Protein AF-A0A6G7CN08-F1 (afdb_monomer_lite)

Secondary structure (DSSP, 8-state):
--EE-HHHHHHT---HHHHHHHHHHH---TT---SSS-EEHHHHHHHHHHHHHHHHHTTSHHHHHHHHHHHHHHHHHHGGGGTTTS-HHHHHHHHHHHHTT-GGGS-HHHHHHHHHHHTT-GGGHHHHHHHHHHHHTTT-HHHHHHHHHHHS-STTHHHHHHHHHHHHHHH-

Radius of gyration: 17.56 Å; chains: 1; bounding box: 36×30×52 Å

Structure (mmCIF, N/CA/C/O backbone):
data_AF-A0A6G7CN08-F1
#
_entry.id   AF-A0A6G7CN08-F1
#
loop_
_atom_site.group_PDB
_atom_site.id
_atom_site.type_symbol
_atom_site.label_atom_id
_atom_site.label_alt_id
_atom_site.label_comp_id
_atom_site.label_asym_id
_atom_site.label_entity_id
_atom_site.label_seq_id
_atom_site.pdbx_PDB_ins_code
_atom_site.Cartn_x
_atom_site.Cartn_y
_atom_site.Cartn_z
_atom_site.occupancy
_atom_site.B_iso_or_equiv
_atom_site.auth_seq_id
_atom_site.auth_comp_id
_atom_site.auth_asym_id
_atom_site.auth_atom_id
_atom_site.pdbx_PDB_model_num
ATOM 1 N N . MET A 1 1 ? 4.860 12.892 -11.564 1.00 78.44 1 MET A N 1
ATOM 2 C CA . MET A 1 1 ? 4.965 11.622 -12.329 1.00 78.44 1 MET A CA 1
ATOM 3 C C . MET A 1 1 ? 6.216 10.825 -11.948 1.00 78.44 1 MET A C 1
ATOM 5 O O . MET A 1 1 ? 7.317 11.127 -12.403 1.00 78.44 1 MET A O 1
ATOM 9 N N . LEU A 1 2 ? 6.044 9.800 -11.108 1.00 88.56 2 LEU A N 1
ATOM 10 C CA . LEU A 1 2 ? 7.127 8.911 -10.665 1.00 88.56 2 LEU A CA 1
ATOM 11 C C . LEU A 1 2 ? 7.542 7.924 -11.769 1.00 88.56 2 LEU A C 1
ATOM 13 O O . LEU A 1 2 ? 6.701 7.368 -12.483 1.00 88.56 2 LEU A O 1
ATOM 17 N N . THR A 1 3 ? 8.847 7.681 -11.887 1.00 93.06 3 THR A N 1
ATOM 18 C CA . THR A 1 3 ? 9.419 6.737 -12.857 1.00 93.06 3 THR A CA 1
ATOM 19 C C . THR A 1 3 ? 10.342 5.739 -12.174 1.00 93.06 3 THR A C 1
ATOM 21 O O . THR A 1 3 ? 10.841 5.978 -11.076 1.00 93.06 3 THR A O 1
ATOM 24 N N . VAL A 1 4 ? 10.553 4.598 -12.821 1.00 93.44 4 VAL A N 1
ATOM 25 C CA . VAL A 1 4 ? 11.440 3.532 -12.356 1.00 93.44 4 VAL A CA 1
ATOM 26 C C . VAL A 1 4 ? 12.125 2.874 -13.550 1.00 93.44 4 VAL A C 1
ATOM 28 O O . VAL A 1 4 ? 11.624 2.942 -14.669 1.00 93.44 4 VAL A O 1
ATOM 31 N N . THR A 1 5 ? 13.252 2.213 -13.325 1.00 93.88 5 THR A N 1
ATOM 32 C CA . THR A 1 5 ? 13.988 1.484 -14.363 1.00 93.88 5 THR A CA 1
ATOM 33 C C . THR A 1 5 ? 13.791 -0.025 -14.212 1.00 93.88 5 THR A C 1
ATOM 35 O O . THR A 1 5 ? 13.438 -0.515 -13.133 1.00 93.88 5 THR A O 1
ATOM 38 N N . LEU A 1 6 ? 14.022 -0.792 -15.282 1.00 92.56 6 LEU A N 1
ATOM 39 C CA . LEU A 1 6 ? 13.947 -2.256 -15.207 1.00 92.56 6 LEU A CA 1
ATOM 40 C C . LEU A 1 6 ? 15.015 -2.832 -14.280 1.00 92.56 6 LEU A C 1
ATOM 42 O O . LEU A 1 6 ? 14.747 -3.845 -13.641 1.00 92.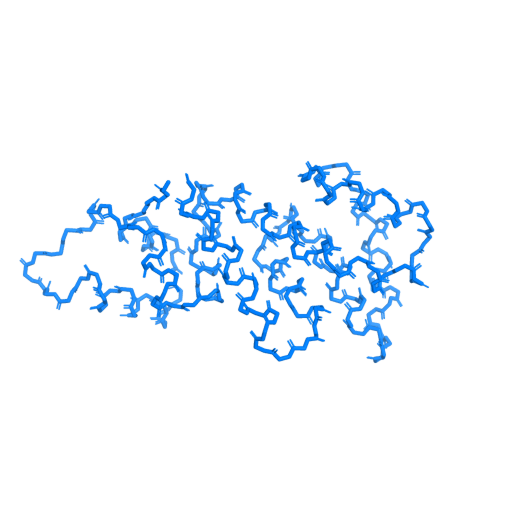56 6 LEU A O 1
ATOM 46 N N . ASP A 1 7 ? 16.178 -2.187 -14.172 1.00 91.56 7 ASP A N 1
ATOM 47 C CA . ASP A 1 7 ? 17.227 -2.599 -13.236 1.00 91.56 7 ASP A CA 1
ATOM 48 C C . ASP A 1 7 ? 16.803 -2.439 -11.780 1.00 91.56 7 ASP A C 1
ATOM 50 O O . ASP A 1 7 ? 16.965 -3.374 -10.999 1.00 91.56 7 ASP A O 1
ATOM 54 N N . LYS A 1 8 ? 16.186 -1.306 -11.414 1.00 92.50 8 LYS A N 1
ATOM 55 C CA . LYS A 1 8 ? 15.655 -1.113 -10.055 1.00 92.50 8 LYS A CA 1
ATOM 56 C C . LYS A 1 8 ? 14.571 -2.133 -9.728 1.00 92.50 8 LYS A C 1
ATOM 58 O O . LYS A 1 8 ? 14.580 -2.718 -8.649 1.00 92.50 8 LYS A O 1
ATOM 63 N N . ILE A 1 9 ? 13.678 -2.396 -10.683 1.00 91.75 9 ILE A N 1
ATOM 64 C CA . ILE A 1 9 ? 12.661 -3.441 -10.534 1.00 91.75 9 ILE A CA 1
ATOM 65 C C . ILE A 1 9 ? 13.318 -4.810 -10.404 1.00 91.75 9 ILE A C 1
ATOM 67 O O . ILE A 1 9 ? 12.893 -5.602 -9.587 1.00 91.75 9 ILE A O 1
ATOM 71 N N . TYR A 1 10 ? 14.335 -5.142 -11.192 1.00 91.06 10 TYR A N 1
ATOM 72 C CA . TYR A 1 10 ? 14.983 -6.447 -11.083 1.00 91.06 10 TYR A CA 1
ATOM 73 C C . TYR A 1 10 ? 15.721 -6.605 -9.745 1.00 91.06 10 TYR A C 1
ATOM 75 O O . TYR A 1 10 ? 15.670 -7.671 -9.125 1.00 91.06 10 TYR A O 1
ATOM 83 N N . ALA A 1 11 ? 16.352 -5.529 -9.273 1.00 90.38 11 ALA A N 1
ATOM 84 C CA . ALA A 1 11 ? 17.032 -5.466 -7.987 1.00 90.38 11 ALA A CA 1
ATOM 85 C C . ALA A 1 11 ? 16.076 -5.665 -6.798 1.00 90.38 11 ALA A C 1
ATOM 87 O O . ALA A 1 11 ? 16.489 -6.278 -5.815 1.00 90.38 11 ALA A O 1
ATOM 88 N N . SER A 1 12 ? 14.800 -5.267 -6.920 1.00 86.75 12 SER A N 1
ATOM 89 C CA . SER A 1 12 ? 13.746 -5.533 -5.921 1.00 86.75 12 SER A CA 1
ATOM 90 C C . SER A 1 12 ? 13.237 -6.983 -5.907 1.00 86.75 12 SER A C 1
ATOM 92 O O . SER A 1 12 ? 12.241 -7.303 -5.267 1.00 86.75 12 SER A O 1
ATOM 94 N N . ARG A 1 13 ? 13.900 -7.888 -6.645 1.00 87.62 13 ARG A N 1
ATOM 95 C CA . ARG A 1 13 ? 13.625 -9.340 -6.684 1.00 87.62 13 ARG A CA 1
ATOM 96 C C . ARG A 1 13 ? 12.133 -9.690 -6.822 1.00 87.62 13 ARG A C 1
ATOM 98 O O . ARG A 1 13 ? 11.615 -10.544 -6.093 1.00 87.62 13 ARG A O 1
ATOM 105 N N . PRO A 1 14 ? 11.428 -9.098 -7.797 1.00 86.56 14 PRO A N 1
ATOM 106 C CA . PRO A 1 14 ? 10.008 -9.296 -7.983 1.00 86.56 14 PRO A CA 1
ATOM 107 C C . PRO A 1 14 ? 9.733 -10.757 -8.304 1.00 86.56 14 PRO A C 1
ATOM 109 O O . PRO A 1 14 ? 10.486 -11.423 -9.019 1.00 86.56 14 PRO A O 1
ATOM 112 N N . CYS A 1 15 ? 8.601 -11.270 -7.827 1.00 87.06 15 CYS A N 1
ATOM 113 C CA . CYS A 1 15 ? 8.249 -12.646 -8.143 1.00 87.06 15 CYS A CA 1
ATOM 114 C C . CYS A 1 15 ? 8.131 -12.862 -9.667 1.00 87.06 15 CYS A C 1
ATOM 116 O O . CYS A 1 15 ? 7.639 -12.008 -10.415 1.00 87.06 15 CYS A O 1
ATOM 118 N N . ASN A 1 16 ? 8.550 -14.050 -10.121 1.00 90.38 16 ASN A N 1
ATOM 119 C CA . ASN A 1 16 ? 8.696 -14.383 -11.543 1.00 90.38 16 ASN A CA 1
ATOM 120 C C . ASN A 1 16 ? 7.449 -14.084 -12.391 1.00 90.38 16 ASN A C 1
ATOM 122 O O . ASN A 1 16 ? 7.575 -13.735 -13.564 1.00 90.38 16 ASN A O 1
ATOM 126 N N . LYS A 1 17 ? 6.245 -14.203 -11.816 1.00 93.25 17 LYS A N 1
ATOM 127 C CA . LYS A 1 17 ? 4.987 -13.880 -12.502 1.00 93.25 17 LYS A CA 1
ATOM 128 C C . LYS A 1 17 ? 4.952 -12.419 -12.964 1.00 93.25 17 LYS A C 1
ATOM 130 O O . LYS A 1 17 ? 4.698 -12.181 -14.141 1.00 93.25 17 LYS A O 1
ATOM 135 N N . TYR A 1 18 ? 5.195 -11.459 -12.068 1.00 91.88 18 TYR A N 1
ATOM 136 C CA . TYR A 1 18 ? 5.125 -10.033 -12.415 1.00 91.88 18 TYR A CA 1
ATOM 137 C C . TYR A 1 18 ? 6.332 -9.610 -13.243 1.00 91.88 18 TYR A C 1
ATOM 139 O O . TYR A 1 18 ? 6.161 -8.905 -14.234 1.00 91.88 18 TYR A O 1
ATOM 147 N N . TRP A 1 19 ? 7.524 -10.128 -12.927 1.00 92.50 19 TRP A N 1
ATOM 148 C CA . TRP A 1 19 ? 8.725 -9.836 -13.710 1.00 92.50 19 TRP A CA 1
ATOM 149 C C . TRP A 1 19 ? 8.574 -10.206 -15.187 1.00 92.50 19 TRP A C 1
ATOM 151 O O . TRP A 1 19 ? 8.918 -9.417 -16.063 1.00 92.50 19 TRP A O 1
ATOM 161 N N . ARG A 1 20 ? 7.998 -11.378 -15.490 1.00 91.94 20 ARG A N 1
ATOM 162 C CA . ARG A 1 20 ? 7.758 -11.798 -16.880 1.00 91.94 20 ARG A CA 1
ATOM 163 C C . ARG A 1 20 ? 6.821 -10.851 -17.625 1.00 91.94 20 ARG A C 1
ATOM 165 O O . ARG A 1 20 ? 7.077 -10.576 -18.792 1.00 91.94 20 ARG A O 1
ATOM 172 N N . VAL A 1 21 ? 5.768 -10.358 -16.970 1.00 93.50 21 VAL A N 1
ATOM 173 C CA . VAL A 1 21 ? 4.815 -9.412 -17.574 1.00 93.50 21 VAL A CA 1
ATOM 174 C C . VAL A 1 21 ? 5.480 -8.059 -17.827 1.00 93.50 21 VAL A C 1
ATOM 176 O O . VAL A 1 21 ? 5.381 -7.536 -18.934 1.00 93.50 21 VAL A O 1
ATOM 179 N N . ILE A 1 22 ? 6.217 -7.532 -16.844 1.00 92.31 22 ILE A N 1
ATOM 180 C CA . ILE A 1 22 ? 6.957 -6.265 -16.961 1.00 92.31 22 ILE A CA 1
ATOM 181 C C . ILE A 1 22 ? 7.989 -6.365 -18.087 1.00 92.31 22 ILE A C 1
ATOM 183 O O . ILE A 1 22 ? 7.996 -5.545 -19.003 1.00 92.31 22 ILE A O 1
ATOM 187 N N . LYS A 1 23 ? 8.817 -7.414 -18.081 1.00 90.44 23 LYS A N 1
ATOM 188 C CA . LYS A 1 23 ? 9.842 -7.622 -19.108 1.00 90.44 23 LYS A CA 1
ATOM 189 C C . LYS A 1 23 ? 9.231 -7.774 -20.502 1.00 90.44 23 LYS A C 1
ATOM 191 O O . LYS A 1 23 ? 9.738 -7.182 -21.443 1.00 90.44 23 LYS A O 1
ATOM 196 N N . ALA A 1 24 ? 8.134 -8.515 -20.650 1.00 90.31 24 ALA A N 1
ATOM 197 C CA . ALA A 1 24 ? 7.461 -8.647 -21.943 1.00 90.31 24 ALA A CA 1
ATOM 198 C C . ALA A 1 24 ? 6.875 -7.315 -22.447 1.00 90.31 24 ALA A C 1
ATOM 200 O O . ALA A 1 24 ? 6.880 -7.069 -23.649 1.00 90.31 24 ALA A O 1
ATOM 201 N N . ALA A 1 25 ? 6.385 -6.459 -21.545 1.00 90.12 25 ALA A N 1
ATOM 202 C CA . ALA A 1 25 ? 5.770 -5.183 -21.900 1.00 90.12 25 ALA A CA 1
ATOM 203 C C . ALA A 1 25 ? 6.791 -4.080 -22.224 1.00 90.12 25 ALA A C 1
ATOM 205 O O . ALA A 1 25 ? 6.548 -3.279 -23.123 1.00 90.12 25 ALA A O 1
ATOM 206 N N . PHE A 1 26 ? 7.917 -4.037 -21.508 1.00 89.12 26 PHE A N 1
ATOM 207 C CA . PHE A 1 26 ? 8.866 -2.916 -21.565 1.00 89.12 26 PHE A CA 1
ATOM 208 C C . PHE A 1 26 ? 10.252 -3.293 -22.106 1.00 89.12 26 PHE A C 1
ATOM 210 O O . PHE A 1 26 ? 11.051 -2.413 -22.407 1.00 89.12 26 PHE A O 1
ATOM 217 N N . ALA A 1 27 ? 10.514 -4.587 -22.292 1.00 83.75 27 ALA A N 1
ATOM 218 C CA . ALA A 1 27 ? 11.713 -5.127 -22.930 1.00 83.75 27 ALA A CA 1
ATOM 219 C C . ALA A 1 27 ? 11.372 -6.266 -23.925 1.00 83.75 27 ALA A C 1
ATOM 221 O O . ALA A 1 27 ? 11.886 -7.384 -23.790 1.00 83.75 27 ALA A O 1
ATOM 222 N N . PRO A 1 28 ? 10.493 -6.024 -24.923 1.00 69.69 28 PRO A N 1
ATOM 223 C CA . PRO A 1 28 ? 10.002 -7.072 -25.825 1.00 69.69 28 PRO A CA 1
ATOM 224 C C . PRO A 1 28 ? 11.088 -7.651 -26.749 1.00 69.69 28 PRO A C 1
ATOM 226 O O . PRO A 1 28 ? 10.994 -8.805 -27.170 1.00 69.69 28 PRO A O 1
ATOM 229 N N . THR A 1 29 ? 12.137 -6.884 -27.058 1.00 69.88 29 THR A N 1
ATOM 230 C CA . THR A 1 29 ? 13.199 -7.259 -28.003 1.00 69.88 29 THR A CA 1
ATOM 231 C C . THR A 1 29 ? 14.510 -7.576 -27.284 1.00 69.88 29 THR A C 1
ATOM 233 O O . THR A 1 29 ? 15.038 -6.759 -26.540 1.00 69.88 29 THR A O 1
ATOM 236 N N . LYS A 1 30 ? 15.093 -8.754 -27.556 1.00 61.25 30 LYS A N 1
ATOM 237 C CA . LYS A 1 30 ? 16.354 -9.218 -26.936 1.00 61.25 30 LYS A CA 1
ATOM 238 C C . LYS A 1 30 ? 17.605 -8.422 -27.338 1.00 61.25 30 LYS A C 1
ATOM 240 O O . LYS A 1 30 ? 18.631 -8.583 -26.691 1.00 61.25 30 LYS A O 1
ATOM 245 N N . LEU A 1 31 ? 17.545 -7.636 -28.413 1.00 59.53 31 LEU A N 1
ATOM 246 C CA . LEU A 1 31 ? 18.736 -7.099 -29.082 1.00 59.53 31 LEU A CA 1
ATOM 247 C C . LEU A 1 31 ? 19.202 -5.727 -28.574 1.00 59.53 31 LEU A C 1
ATOM 249 O O . LEU A 1 31 ? 20.310 -5.345 -28.909 1.00 59.53 31 LEU A O 1
ATOM 253 N N . ASN A 1 32 ? 18.400 -5.012 -27.778 1.00 59.91 32 ASN A N 1
ATOM 254 C CA . ASN A 1 32 ? 18.783 -3.749 -27.130 1.00 59.91 32 ASN A CA 1
ATOM 255 C C . ASN A 1 32 ? 17.790 -3.449 -26.000 1.00 59.91 32 ASN A C 1
ATOM 257 O O . ASN A 1 32 ? 16.883 -2.629 -26.150 1.00 59.91 32 ASN A O 1
ATOM 261 N N . ILE A 1 33 ? 17.899 -4.186 -24.893 1.00 69.81 33 ILE A N 1
ATOM 262 C CA . ILE A 1 33 ? 17.123 -3.858 -23.696 1.00 69.81 33 ILE A CA 1
ATOM 263 C C . ILE A 1 33 ? 17.869 -2.741 -22.980 1.00 69.81 33 ILE A C 1
ATOM 265 O O . ILE A 1 33 ? 18.907 -2.981 -22.371 1.00 69.81 33 ILE A O 1
ATOM 269 N N . ASP A 1 34 ? 17.331 -1.533 -23.066 1.00 79.50 34 ASP A N 1
ATOM 270 C CA . ASP A 1 34 ? 17.764 -0.425 -22.228 1.00 79.50 34 ASP A CA 1
ATOM 271 C C . ASP A 1 34 ? 17.117 -0.588 -20.847 1.00 79.50 34 ASP A C 1
ATOM 273 O O . ASP A 1 34 ? 15.942 -0.267 -20.647 1.00 79.50 34 ASP A O 1
ATOM 277 N N . PHE A 1 35 ? 17.863 -1.190 -19.919 1.00 84.19 35 PHE A N 1
ATOM 278 C CA . PHE A 1 35 ? 17.396 -1.435 -18.556 1.00 84.19 35 PHE A CA 1
ATOM 279 C C . PHE A 1 35 ? 17.333 -0.164 -17.706 1.00 84.19 35 PHE A C 1
ATOM 281 O O . PHE A 1 35 ? 16.601 -0.150 -16.712 1.00 84.19 35 PHE A O 1
ATOM 288 N N . GLU A 1 36 ? 18.050 0.885 -18.109 1.00 87.38 36 GLU A N 1
ATOM 289 C CA . GLU A 1 36 ? 18.122 2.169 -17.415 1.00 87.38 36 GLU A CA 1
ATOM 290 C C . GLU A 1 36 ? 17.063 3.156 -17.909 1.00 87.38 36 GLU A C 1
ATOM 292 O O . GLU A 1 36 ? 16.791 4.154 -17.239 1.00 87.38 36 GLU A O 1
ATOM 297 N N . LYS A 1 37 ? 16.405 2.861 -19.037 1.00 89.12 37 LYS A N 1
ATOM 298 C CA . LYS A 1 37 ? 15.297 3.663 -19.548 1.00 89.12 37 LYS A CA 1
ATOM 299 C C . LYS A 1 37 ? 14.236 3.893 -18.459 1.00 89.12 37 LYS A C 1
ATOM 301 O O . LYS A 1 37 ? 13.650 2.923 -17.966 1.00 89.12 37 LYS A O 1
ATOM 306 N N . PRO A 1 38 ? 13.909 5.157 -18.133 1.00 92.25 38 PRO A N 1
ATOM 307 C CA . PRO A 1 38 ? 12.833 5.463 -17.203 1.00 92.25 38 PRO A CA 1
ATOM 308 C C . PRO A 1 38 ? 11.478 5.008 -17.752 1.00 92.25 38 PRO A C 1
ATOM 310 O O . PRO A 1 38 ? 11.083 5.355 -18.869 1.00 92.25 38 PRO A O 1
ATOM 313 N N . ILE A 1 39 ? 10.749 4.244 -16.945 1.00 93.25 39 ILE A N 1
ATOM 314 C CA . ILE A 1 39 ? 9.397 3.766 -17.220 1.00 93.25 39 ILE A CA 1
ATOM 315 C C . ILE A 1 39 ? 8.442 4.452 -16.239 1.00 93.25 39 ILE A C 1
ATOM 317 O O . ILE A 1 39 ? 8.693 4.439 -15.031 1.00 93.25 39 ILE A O 1
ATOM 321 N N . PRO A 1 40 ? 7.328 5.025 -16.719 1.00 94.19 40 PRO A N 1
ATOM 322 C CA . PRO A 1 40 ? 6.268 5.516 -15.850 1.00 94.19 40 PRO A CA 1
ATOM 323 C C . PRO A 1 40 ? 5.754 4.431 -14.904 1.00 94.19 40 PRO A C 1
ATOM 325 O O . PRO A 1 40 ? 5.367 3.348 -15.348 1.00 94.19 40 PRO A O 1
ATOM 328 N N . ALA A 1 41 ? 5.680 4.730 -13.608 1.00 93.44 41 ALA A N 1
ATOM 329 C CA . ALA A 1 41 ? 5.136 3.789 -12.632 1.00 93.44 41 ALA A CA 1
ATOM 330 C C . ALA A 1 41 ? 3.668 3.426 -12.932 1.00 93.44 41 ALA A C 1
ATOM 332 O O . ALA A 1 41 ? 3.279 2.266 -12.797 1.00 93.44 41 ALA A O 1
ATOM 333 N N . THR A 1 42 ? 2.879 4.382 -13.435 1.00 94.25 42 THR A N 1
ATOM 334 C CA . THR A 1 42 ? 1.497 4.165 -13.900 1.00 94.25 42 THR A CA 1
ATOM 335 C C . THR A 1 42 ? 1.408 3.122 -15.012 1.00 94.25 42 THR A C 1
ATOM 337 O O . THR A 1 42 ? 0.591 2.211 -14.937 1.00 94.25 42 THR A O 1
ATOM 340 N N . ALA A 1 43 ? 2.315 3.169 -15.991 1.00 94.12 43 ALA A N 1
ATOM 341 C CA . ALA A 1 43 ? 2.342 2.188 -17.071 1.00 94.12 43 ALA A CA 1
ATOM 342 C C . ALA A 1 43 ? 2.614 0.770 -16.546 1.00 94.12 43 ALA A C 1
ATOM 344 O O . ALA A 1 43 ? 2.090 -0.202 -17.088 1.00 94.12 43 ALA A O 1
ATOM 345 N N . ILE A 1 44 ? 3.424 0.628 -15.491 1.00 94.12 44 ILE A N 1
ATOM 346 C CA . ILE A 1 44 ? 3.659 -0.675 -14.863 1.00 94.12 44 ILE A CA 1
ATOM 347 C C . ILE A 1 44 ? 2.425 -1.118 -14.077 1.00 94.12 44 ILE A C 1
ATOM 349 O O . ILE A 1 44 ? 2.009 -2.268 -14.233 1.00 94.12 44 ILE A O 1
ATOM 353 N N . LEU A 1 45 ? 1.813 -0.215 -13.303 1.00 93.81 45 LEU A N 1
ATOM 354 C CA . LEU A 1 45 ? 0.561 -0.460 -12.583 1.00 93.81 45 LEU A CA 1
ATOM 355 C C . LEU A 1 45 ? -0.533 -1.003 -13.522 1.00 93.81 45 LEU A C 1
ATOM 357 O O . LEU A 1 45 ? -1.154 -2.014 -13.196 1.00 93.81 45 LEU A O 1
ATOM 361 N N . ASP A 1 46 ? -0.684 -0.439 -14.721 1.00 94.06 46 ASP A N 1
ATOM 362 C CA . ASP A 1 46 ? -1.649 -0.903 -15.732 1.00 94.06 46 ASP A CA 1
ATOM 363 C C . ASP A 1 46 ? -1.383 -2.333 -16.229 1.00 94.06 46 ASP A C 1
ATOM 365 O O . ASP A 1 46 ? -2.306 -3.052 -16.617 1.00 94.06 46 ASP A O 1
ATOM 369 N N . LYS A 1 47 ? -0.118 -2.776 -16.247 1.00 94.62 47 LYS A N 1
ATOM 370 C CA . LYS A 1 47 ? 0.258 -4.109 -16.752 1.00 94.62 47 LYS A CA 1
ATOM 371 C C . LYS A 1 47 ? 0.122 -5.209 -15.715 1.00 94.62 47 LYS A C 1
ATOM 373 O O . LYS A 1 47 ? -0.208 -6.338 -16.081 1.00 94.62 47 LYS A O 1
ATOM 378 N N . ILE A 1 48 ? 0.425 -4.919 -14.452 1.00 92.31 48 ILE A N 1
ATOM 379 C CA . ILE A 1 48 ? 0.475 -5.942 -13.394 1.00 92.31 48 ILE A CA 1
ATOM 380 C C . ILE A 1 48 ? -0.627 -5.799 -12.341 1.00 92.31 48 ILE A C 1
ATOM 382 O O . ILE A 1 48 ? -0.764 -6.686 -11.493 1.00 92.31 48 ILE A O 1
ATOM 386 N N . GLY A 1 49 ? -1.420 -4.728 -12.417 1.00 90.31 49 GLY A N 1
ATOM 387 C CA . GLY A 1 49 ? -2.473 -4.394 -11.465 1.00 90.31 49 GLY A CA 1
ATOM 388 C C . GLY A 1 49 ? -1.933 -3.948 -10.106 1.00 90.31 49 GLY A C 1
ATOM 389 O O . GLY A 1 49 ? -0.739 -4.056 -9.819 1.00 90.31 49 GLY A O 1
ATOM 390 N N . LEU A 1 50 ? -2.842 -3.493 -9.239 1.00 88.31 50 LEU A N 1
ATOM 391 C CA . LEU A 1 50 ? -2.538 -3.005 -7.888 1.00 88.31 50 LEU A CA 1
ATOM 392 C C . LEU A 1 50 ? -1.720 -4.019 -7.071 1.00 88.31 50 LEU A C 1
ATOM 394 O O . LEU A 1 50 ? -0.647 -3.708 -6.559 1.00 88.31 50 LEU A O 1
ATOM 398 N N . ASP A 1 51 ? -2.195 -5.262 -7.025 1.00 85.50 51 ASP A N 1
ATOM 399 C CA . ASP A 1 51 ? -1.577 -6.362 -6.279 1.00 85.50 51 ASP A CA 1
ATOM 400 C C . ASP A 1 51 ? -0.144 -6.672 -6.733 1.00 85.50 51 ASP A C 1
ATOM 402 O O . ASP A 1 51 ? 0.715 -7.026 -5.921 1.00 85.50 51 ASP A O 1
ATOM 406 N N . GLY A 1 52 ? 0.106 -6.598 -8.044 1.00 88.75 52 GLY A N 1
ATOM 407 C CA . GLY A 1 52 ? 1.439 -6.782 -8.605 1.00 88.75 52 GLY A CA 1
ATOM 408 C C . GLY A 1 52 ? 2.331 -5.592 -8.307 1.00 88.75 52 GLY A C 1
ATOM 409 O O . GLY A 1 52 ? 3.468 -5.778 -7.885 1.00 88.75 52 GLY A O 1
ATOM 410 N N . PHE A 1 53 ? 1.795 -4.386 -8.465 1.00 91.81 53 PHE A N 1
ATOM 411 C CA . PHE A 1 53 ? 2.519 -3.147 -8.241 1.00 91.81 53 PHE A CA 1
ATOM 412 C C . PHE A 1 53 ? 3.035 -3.055 -6.807 1.00 91.81 53 PHE A C 1
ATOM 414 O O . PHE A 1 53 ? 4.237 -2.932 -6.602 1.00 91.81 53 PHE A O 1
ATOM 421 N N . ILE A 1 54 ? 2.171 -3.250 -5.809 1.00 89.00 54 ILE A N 1
ATOM 422 C CA . ILE A 1 54 ? 2.568 -3.186 -4.394 1.00 89.00 54 ILE A CA 1
ATOM 423 C C . ILE A 1 54 ? 3.706 -4.168 -4.089 1.00 89.00 54 ILE A C 1
ATOM 425 O O . ILE A 1 54 ? 4.684 -3.803 -3.447 1.00 89.00 54 ILE A O 1
ATOM 429 N N . LYS A 1 55 ? 3.610 -5.411 -4.577 1.00 86.50 55 LYS A N 1
ATOM 430 C CA . LYS A 1 55 ? 4.625 -6.447 -4.320 1.00 86.50 55 LYS A CA 1
ATOM 431 C C . LYS A 1 55 ? 5.971 -6.168 -4.979 1.00 86.50 55 LYS A C 1
ATOM 433 O O . LYS A 1 55 ? 6.969 -6.698 -4.518 1.00 86.50 55 LYS A O 1
ATOM 438 N N . VAL A 1 56 ? 5.984 -5.432 -6.086 1.00 89.31 56 VAL A N 1
ATOM 439 C CA . VAL A 1 56 ? 7.211 -5.125 -6.832 1.00 89.31 56 VAL A CA 1
ATOM 440 C C . VAL A 1 56 ? 7.877 -3.858 -6.299 1.00 89.31 56 VAL A C 1
ATOM 442 O O . VAL A 1 56 ? 9.102 -3.797 -6.223 1.00 89.31 56 VAL A O 1
ATOM 445 N N . PHE A 1 57 ? 7.074 -2.854 -5.949 1.00 90.69 57 PHE A N 1
ATOM 446 C CA . PHE A 1 57 ? 7.551 -1.504 -5.655 1.00 90.69 57 PHE A CA 1
ATOM 447 C C . PHE A 1 57 ? 7.745 -1.218 -4.174 1.00 90.69 57 PHE A C 1
ATOM 449 O O . PHE A 1 57 ? 8.376 -0.222 -3.849 1.00 90.69 57 PHE A O 1
ATOM 456 N N . ILE A 1 58 ? 7.252 -2.068 -3.272 1.00 85.31 58 ILE A N 1
ATOM 457 C CA . ILE A 1 58 ? 7.458 -1.832 -1.842 1.00 85.31 58 ILE A CA 1
ATOM 458 C C . ILE A 1 58 ? 8.930 -1.857 -1.423 1.00 85.31 58 ILE A C 1
ATOM 460 O O . ILE A 1 58 ? 9.321 -1.126 -0.523 1.00 85.31 58 ILE A O 1
ATOM 464 N N . GLU A 1 59 ? 9.749 -2.684 -2.065 1.00 82.75 59 GLU A N 1
ATOM 465 C CA . GLU A 1 59 ? 11.176 -2.777 -1.741 1.00 82.75 59 GLU A CA 1
ATOM 466 C C . GLU A 1 59 ? 12.004 -1.674 -2.424 1.00 82.75 59 GLU A C 1
ATOM 468 O O . GLU A 1 59 ? 13.227 -1.661 -2.317 1.00 82.75 59 GLU A O 1
ATOM 473 N N . ILE A 1 60 ? 11.349 -0.755 -3.141 1.00 89.62 60 ILE A N 1
ATOM 474 C CA . ILE A 1 60 ? 11.983 0.371 -3.822 1.00 89.62 60 ILE A CA 1
ATOM 475 C C . ILE A 1 60 ? 11.755 1.617 -2.963 1.00 89.62 60 ILE A C 1
ATOM 477 O O . ILE A 1 60 ? 10.627 2.094 -2.832 1.00 89.62 60 ILE A O 1
ATOM 481 N N . GLU A 1 61 ? 12.833 2.129 -2.365 1.00 85.94 61 GLU A N 1
ATOM 482 C CA . GLU A 1 61 ? 12.806 3.184 -1.344 1.00 85.94 61 GLU A CA 1
ATOM 483 C C . GLU A 1 61 ? 11.978 4.402 -1.777 1.00 85.94 61 GLU A C 1
ATOM 485 O O . GLU A 1 61 ? 11.127 4.868 -1.021 1.00 85.94 61 GLU A O 1
ATOM 490 N N . GLU A 1 62 ? 12.123 4.829 -3.032 1.00 88.75 62 GLU A N 1
ATOM 491 C CA . GLU A 1 62 ? 11.449 5.997 -3.610 1.00 88.75 62 GLU A CA 1
ATOM 492 C C . GLU A 1 62 ? 9.917 5.881 -3.655 1.00 88.75 62 GLU A C 1
ATOM 494 O O . GLU A 1 62 ? 9.223 6.883 -3.815 1.00 88.75 62 GLU A O 1
ATOM 499 N N . PHE A 1 63 ? 9.372 4.671 -3.519 1.00 89.56 63 PHE A N 1
ATOM 500 C CA . PHE A 1 63 ? 7.930 4.422 -3.492 1.00 89.56 63 PHE A CA 1
ATOM 501 C C . PHE A 1 63 ? 7.398 4.218 -2.072 1.00 89.56 63 PHE A C 1
ATOM 503 O O . PHE A 1 63 ? 6.183 4.165 -1.887 1.00 89.56 63 PHE A O 1
ATOM 510 N N . THR A 1 64 ? 8.270 4.120 -1.066 1.00 83.75 64 THR A N 1
ATOM 511 C CA . THR A 1 64 ? 7.896 3.734 0.304 1.00 83.75 64 THR A CA 1
ATOM 512 C C . THR A 1 64 ? 6.964 4.748 0.950 1.00 83.75 64 THR A C 1
ATOM 514 O O . THR A 1 64 ? 5.953 4.360 1.538 1.00 83.75 64 THR A O 1
ATOM 517 N N . GLU A 1 65 ? 7.278 6.038 0.829 1.00 85.69 65 GLU A N 1
ATOM 518 C CA . GLU A 1 65 ? 6.459 7.115 1.391 1.00 85.69 65 GLU A CA 1
ATOM 519 C C . GLU A 1 65 ? 5.061 7.098 0.768 1.00 85.69 65 GLU A C 1
ATOM 521 O O . GLU A 1 65 ? 4.074 6.891 1.470 1.00 85.69 65 GLU A O 1
ATOM 526 N N . MET A 1 66 ? 4.986 7.153 -0.563 1.00 90.06 66 MET A N 1
ATOM 527 C CA . MET A 1 66 ? 3.732 7.105 -1.315 1.00 90.06 66 MET A CA 1
ATOM 528 C C . MET A 1 66 ? 2.891 5.856 -0.999 1.00 90.06 66 MET A C 1
ATOM 530 O O . MET A 1 66 ? 1.685 5.949 -0.765 1.00 90.06 66 MET A O 1
ATOM 534 N N . LEU A 1 67 ? 3.514 4.676 -0.945 1.00 89.31 67 LEU A N 1
ATOM 535 C CA . LEU A 1 67 ? 2.821 3.434 -0.597 1.00 89.31 67 LEU A CA 1
ATOM 536 C C . LEU A 1 67 ? 2.346 3.432 0.862 1.00 89.31 67 LEU A C 1
ATOM 538 O O . LEU A 1 67 ? 1.314 2.830 1.165 1.00 89.31 67 LEU A O 1
ATOM 542 N N . SER A 1 68 ? 3.048 4.124 1.758 1.00 86.19 68 SER A N 1
ATOM 543 C CA . SER A 1 68 ? 2.627 4.299 3.151 1.00 86.19 68 SER A CA 1
ATOM 544 C C . SER A 1 68 ? 1.413 5.220 3.255 1.00 86.19 68 SER A C 1
ATOM 546 O O . SER A 1 68 ? 0.450 4.872 3.940 1.00 86.19 68 SER A O 1
ATOM 548 N N . GLU A 1 69 ? 1.388 6.333 2.518 1.00 88.25 69 GLU A N 1
ATOM 549 C CA . GLU A 1 69 ? 0.204 7.199 2.430 1.00 88.25 69 GLU A CA 1
ATOM 550 C C . GLU A 1 69 ? -1.001 6.442 1.863 1.00 88.25 69 GLU A C 1
ATOM 552 O O . GLU A 1 69 ? -2.114 6.511 2.394 1.00 88.25 69 GLU A O 1
ATOM 557 N N . PHE A 1 70 ? -0.770 5.643 0.820 1.00 89.12 70 PHE A N 1
ATOM 558 C CA . PHE A 1 70 ? -1.795 4.788 0.240 1.00 89.12 70 PHE A CA 1
ATOM 559 C C . PHE A 1 70 ? -2.323 3.750 1.247 1.00 89.12 70 PHE A C 1
ATOM 561 O O . PHE A 1 70 ? -3.536 3.536 1.348 1.00 89.12 70 PHE A O 1
ATOM 568 N N . ALA A 1 71 ? -1.441 3.142 2.047 1.00 86.69 71 ALA A N 1
ATOM 569 C CA . ALA A 1 71 ? -1.812 2.213 3.116 1.00 86.69 71 ALA A CA 1
ATOM 570 C C . ALA A 1 71 ? -2.659 2.887 4.211 1.00 86.69 71 ALA A C 1
ATOM 572 O O . ALA A 1 71 ? -3.651 2.308 4.677 1.00 86.69 71 ALA A O 1
ATOM 573 N N . CYS A 1 72 ? -2.287 4.109 4.606 1.00 88.81 72 CYS A N 1
ATOM 574 C CA . CYS A 1 72 ? -3.024 4.927 5.567 1.00 88.81 72 CYS A CA 1
ATOM 575 C C . CYS A 1 72 ? -4.425 5.256 5.053 1.00 88.81 72 CYS A C 1
ATOM 577 O O . CYS A 1 72 ? -5.409 5.010 5.756 1.00 88.81 72 CYS A O 1
ATOM 579 N N . TRP A 1 73 ? -4.533 5.705 3.801 1.00 90.06 73 TRP A N 1
ATOM 580 C CA . TRP A 1 73 ? -5.813 5.976 3.152 1.00 90.06 73 TRP A CA 1
ATOM 581 C C . TRP A 1 73 ? -6.713 4.732 3.115 1.00 90.06 73 TRP A C 1
ATOM 583 O O . TRP A 1 73 ? -7.862 4.790 3.562 1.00 90.06 73 TRP A O 1
ATOM 593 N N . CYS A 1 74 ? -6.183 3.582 2.677 1.00 86.62 74 CYS A N 1
ATOM 594 C CA . CYS A 1 74 ? -6.931 2.319 2.648 1.00 86.62 74 CYS A CA 1
ATOM 595 C C . CYS A 1 74 ? -7.424 1.911 4.048 1.00 86.62 74 CYS A C 1
ATOM 597 O O . CYS A 1 74 ? -8.548 1.431 4.213 1.00 86.62 74 CYS A O 1
ATOM 599 N N . SER A 1 75 ? -6.594 2.104 5.074 1.00 86.88 75 SER A N 1
ATOM 600 C CA . SER A 1 75 ? -6.942 1.759 6.457 1.00 86.88 75 SER A CA 1
ATOM 601 C C . SER A 1 75 ? -7.991 2.714 7.037 1.00 86.88 75 SER A C 1
ATOM 603 O O . SER A 1 75 ? -8.909 2.276 7.734 1.00 86.88 75 SER A O 1
ATOM 605 N N . LEU A 1 76 ? -7.914 4.009 6.716 1.00 88.44 76 LEU A N 1
ATOM 606 C CA . LEU A 1 76 ? -8.839 5.022 7.221 1.00 88.44 76 LEU A CA 1
ATOM 607 C C . LEU A 1 76 ? -10.278 4.777 6.755 1.00 88.44 76 LEU A C 1
ATOM 609 O O . LEU A 1 76 ? -11.203 4.884 7.559 1.00 88.44 76 LEU A O 1
ATOM 613 N N . ARG A 1 77 ? -10.478 4.365 5.498 1.00 85.94 77 ARG A N 1
ATOM 614 C CA . ARG A 1 77 ? -11.811 4.007 4.966 1.00 85.94 77 ARG A CA 1
ATOM 615 C C . ARG A 1 77 ? -12.520 2.949 5.807 1.00 85.94 77 ARG A C 1
ATOM 617 O O . ARG A 1 77 ? -13.740 2.952 5.974 1.00 85.94 77 ARG A O 1
ATOM 624 N N . ASN A 1 78 ? -11.727 2.071 6.398 1.00 82.38 78 ASN A N 1
ATOM 625 C CA . ASN A 1 78 ? -12.204 0.902 7.107 1.00 82.38 78 ASN A CA 1
ATOM 626 C C . ASN A 1 78 ? -12.228 1.078 8.613 1.00 82.38 78 ASN A C 1
ATOM 628 O O . ASN A 1 78 ? -12.778 0.225 9.302 1.00 82.38 78 ASN A O 1
ATOM 632 N N . ILE A 1 79 ? -11.693 2.181 9.143 1.00 86.50 79 ILE A N 1
ATOM 633 C CA . ILE A 1 79 ? -11.487 2.375 10.583 1.00 86.50 79 ILE A CA 1
ATOM 63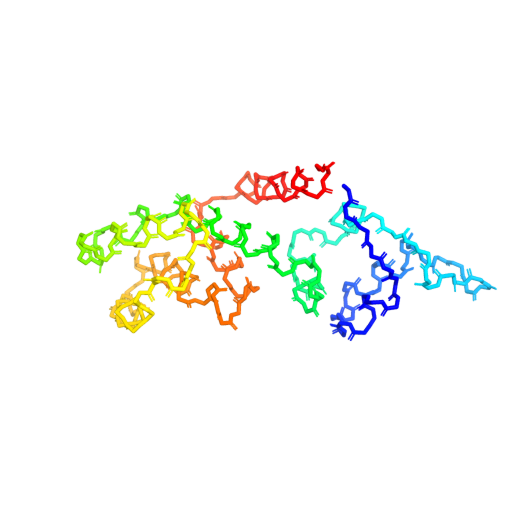4 C C . ILE A 1 79 ? -12.745 2.119 11.420 1.00 86.50 79 ILE A C 1
ATOM 636 O O . ILE A 1 79 ? -12.674 1.563 12.516 1.00 86.50 79 ILE A O 1
ATOM 640 N N . HIS A 1 80 ? -13.922 2.417 10.874 1.00 84.94 80 HIS A N 1
ATOM 641 C CA . HIS A 1 80 ? -15.209 2.158 11.512 1.00 84.94 80 HIS A CA 1
ATOM 642 C C . HIS A 1 80 ? -15.409 0.680 11.924 1.00 84.94 80 HIS A C 1
ATOM 644 O O . HIS A 1 80 ? -16.078 0.414 12.925 1.00 84.94 80 HIS A O 1
ATOM 650 N N . LEU A 1 81 ? -14.784 -0.279 11.225 1.00 81.88 81 LEU A N 1
ATOM 651 C CA . LEU A 1 81 ? -14.862 -1.719 11.504 1.00 81.88 81 LEU A CA 1
ATOM 652 C C . LEU A 1 81 ? -14.266 -2.105 12.862 1.00 81.88 81 LEU A C 1
ATOM 654 O O . LEU A 1 81 ? -14.635 -3.141 13.419 1.00 81.88 81 LEU A O 1
ATOM 658 N N . ILE A 1 82 ? -13.356 -1.300 13.416 1.00 82.31 82 ILE A N 1
ATOM 659 C CA . ILE A 1 82 ? -12.718 -1.590 14.709 1.00 82.31 82 ILE A CA 1
ATOM 660 C C . ILE A 1 82 ? -13.346 -0.821 15.865 1.00 82.31 82 ILE A C 1
ATOM 662 O O . ILE A 1 82 ? -13.080 -1.161 17.013 1.00 82.31 82 ILE A O 1
ATOM 666 N N . LYS A 1 83 ? -14.240 0.142 15.59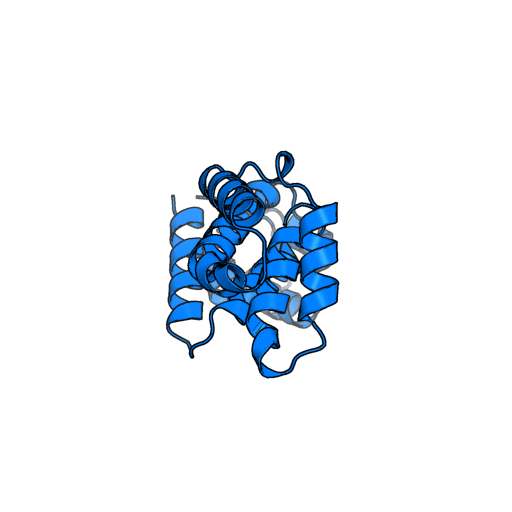8 1.00 85.12 83 LYS A N 1
ATOM 667 C CA . LYS A 1 83 ? -14.843 1.023 16.616 1.00 85.12 83 LYS A CA 1
ATOM 668 C C . LYS A 1 83 ? -15.489 0.270 17.785 1.00 85.12 83 LYS A C 1
ATOM 670 O O . LYS A 1 83 ? -15.441 0.732 18.914 1.00 85.12 83 LYS A O 1
ATOM 675 N N . ARG A 1 84 ? -16.087 -0.898 17.526 1.00 80.06 84 ARG A N 1
ATOM 676 C CA . ARG A 1 84 ? -16.725 -1.747 18.557 1.00 80.06 84 ARG A CA 1
ATOM 677 C C . ARG A 1 84 ? -15.760 -2.707 19.262 1.00 80.06 84 ARG A C 1
ATOM 679 O O . ARG A 1 84 ? -16.162 -3.401 20.186 1.00 80.06 84 ARG A O 1
ATOM 686 N N . CYS A 1 85 ? -14.524 -2.791 18.786 1.00 77.75 85 CYS A N 1
ATOM 687 C CA . CYS A 1 85 ? -13.541 -3.793 19.191 1.00 77.75 85 CYS A CA 1
ATOM 688 C C . CYS A 1 85 ? -12.380 -3.199 19.990 1.00 77.75 85 CYS A C 1
ATOM 690 O O . CYS A 1 85 ? -11.622 -3.945 20.608 1.00 77.75 85 CYS A O 1
ATOM 692 N N . VAL A 1 86 ? -12.215 -1.876 19.946 1.00 80.19 86 VAL A N 1
ATOM 693 C CA . VAL A 1 86 ? -11.165 -1.156 20.660 1.00 80.19 86 VAL A CA 1
ATOM 694 C C . VAL A 1 86 ? -11.767 -0.066 21.547 1.00 80.19 86 VAL A C 1
ATOM 696 O O . VAL A 1 86 ? -12.815 0.483 21.210 1.00 80.19 86 VAL A O 1
ATOM 699 N N . PRO A 1 87 ? -11.102 0.282 22.660 1.00 85.44 87 PRO A N 1
ATOM 700 C CA . PRO A 1 87 ? -11.408 1.484 23.422 1.00 85.44 87 PRO A CA 1
ATOM 701 C C . PRO A 1 87 ? -11.462 2.736 22.539 1.00 85.44 87 PRO A C 1
ATOM 703 O O . PRO A 1 87 ? -10.628 2.914 21.650 1.00 85.44 87 PRO A O 1
ATOM 706 N N . GLU A 1 88 ? -12.393 3.639 22.843 1.00 88.88 88 GLU A N 1
ATOM 707 C CA . GLU A 1 88 ? -12.619 4.878 22.086 1.00 88.88 88 GLU A CA 1
ATOM 708 C C . GLU A 1 88 ? -11.353 5.735 21.949 1.00 88.88 88 GLU A C 1
ATOM 710 O O . GLU A 1 88 ? -11.062 6.254 20.874 1.00 88.88 88 GLU A O 1
ATOM 715 N N . ARG A 1 89 ? -10.533 5.801 23.004 1.00 86.62 89 ARG A N 1
ATOM 716 C CA . ARG A 1 89 ? -9.231 6.475 22.964 1.00 86.62 89 ARG A CA 1
ATOM 717 C C . ARG A 1 89 ? -8.311 5.909 21.874 1.00 86.62 89 ARG A C 1
ATOM 719 O O . ARG A 1 89 ? -7.764 6.680 21.097 1.00 86.62 89 ARG A O 1
ATOM 726 N N . ILE A 1 90 ? -8.176 4.581 21.792 1.00 84.75 90 ILE A N 1
ATOM 727 C CA . ILE A 1 90 ? -7.321 3.912 20.794 1.00 84.75 90 ILE A CA 1
ATOM 728 C C . ILE A 1 90 ? -7.878 4.136 19.388 1.00 84.75 90 ILE A C 1
ATOM 730 O O . ILE A 1 90 ? -7.113 4.393 18.461 1.00 84.75 90 ILE A O 1
ATOM 734 N N . TYR A 1 91 ? -9.203 4.073 19.228 1.00 89.12 91 TYR A N 1
ATOM 735 C CA . TYR A 1 91 ? -9.857 4.391 17.960 1.00 89.12 91 TYR A CA 1
ATOM 736 C C . TYR A 1 91 ? -9.522 5.817 17.496 1.00 89.12 91 TYR A C 1
ATOM 738 O O . TYR A 1 91 ? -9.090 5.997 16.361 1.00 89.12 91 TYR A O 1
ATOM 746 N N . ASN A 1 92 ? -9.662 6.811 18.379 1.00 89.75 92 ASN A N 1
ATOM 747 C CA . ASN A 1 92 ? -9.410 8.219 18.060 1.00 89.75 92 ASN A CA 1
ATOM 748 C C . ASN A 1 92 ? -7.928 8.498 17.765 1.00 89.75 92 ASN A C 1
ATOM 750 O O . ASN A 1 92 ? -7.620 9.179 16.789 1.00 89.75 92 ASN A O 1
ATOM 754 N N . GLU A 1 93 ? -7.010 7.947 18.567 1.00 87.62 93 GLU A N 1
ATOM 755 C CA . GLU A 1 93 ? -5.561 8.045 18.324 1.00 87.62 93 GLU A CA 1
ATOM 756 C C . GLU A 1 93 ? -5.190 7.433 16.964 1.00 87.62 93 GLU A C 1
ATOM 758 O O . GLU A 1 93 ? -4.453 8.035 16.186 1.00 87.62 93 GLU A O 1
ATOM 763 N N . THR A 1 94 ? -5.774 6.277 16.634 1.00 88.38 94 THR A N 1
ATOM 764 C CA . THR A 1 94 ? -5.557 5.609 15.346 1.00 88.38 94 THR A CA 1
ATOM 765 C C . THR A 1 94 ? -6.110 6.424 14.181 1.00 88.38 94 THR A C 1
ATOM 767 O O . THR A 1 94 ? -5.427 6.599 13.178 1.00 88.38 94 THR A O 1
ATOM 770 N N . ALA 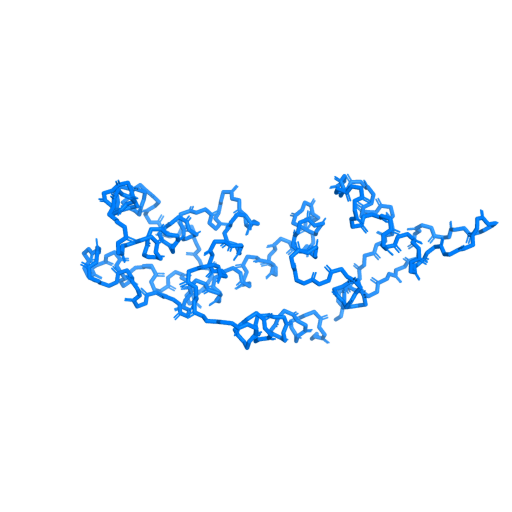A 1 95 ? -7.333 6.946 14.308 1.00 89.88 95 ALA A N 1
ATOM 771 C CA . ALA A 1 95 ? -7.966 7.766 13.278 1.00 89.88 95 ALA A CA 1
ATOM 772 C C . ALA A 1 95 ? -7.111 8.982 12.938 1.00 89.88 95 ALA A C 1
ATOM 774 O O . ALA A 1 95 ? -6.862 9.252 11.766 1.00 89.88 95 ALA A O 1
ATOM 775 N N . LYS A 1 96 ? -6.620 9.666 13.975 1.00 90.56 96 LYS A N 1
ATOM 776 C CA . LYS A 1 96 ? -5.771 10.841 13.828 1.00 90.56 96 LYS A CA 1
ATOM 777 C C . LYS A 1 96 ? -4.451 10.498 13.139 1.00 90.56 96 LYS A C 1
ATOM 779 O O . LYS A 1 96 ? -4.102 11.157 12.170 1.00 90.56 96 LYS A O 1
ATOM 784 N N . ALA A 1 97 ? -3.764 9.448 13.588 1.00 88.44 97 ALA A N 1
ATOM 785 C CA . ALA A 1 97 ? -2.497 9.014 13.001 1.00 88.44 97 ALA A CA 1
ATOM 786 C C . ALA A 1 97 ? -2.631 8.623 11.519 1.00 88.44 97 ALA A C 1
ATOM 788 O O . ALA A 1 97 ? -1.805 9.015 10.702 1.00 88.44 97 ALA A O 1
ATOM 789 N N . LEU A 1 98 ? -3.695 7.897 11.153 1.00 89.38 98 LEU A N 1
ATOM 790 C CA . LEU A 1 98 ? -3.966 7.543 9.755 1.00 89.38 98 LEU A CA 1
ATOM 791 C C . LEU A 1 98 ? -4.323 8.767 8.900 1.00 89.38 98 LEU A C 1
ATOM 793 O O . LEU A 1 98 ? -3.975 8.802 7.728 1.00 89.38 98 LEU A O 1
ATOM 797 N N . GLN A 1 99 ? -5.013 9.765 9.463 1.00 90.06 99 GLN A N 1
ATOM 798 C CA . GLN A 1 99 ? -5.341 11.012 8.760 1.00 90.06 99 GLN A CA 1
ATOM 799 C C . GLN A 1 99 ? -4.115 11.889 8.503 1.00 90.06 99 GLN A C 1
ATOM 801 O O . GLN A 1 99 ? -4.066 12.570 7.485 1.00 90.06 99 GLN A O 1
ATOM 806 N N . THR A 1 100 ? -3.147 11.894 9.420 1.00 89.44 100 THR A N 1
ATOM 807 C CA . THR A 1 100 ? -1.921 12.694 9.296 1.00 89.44 100 THR A CA 1
ATOM 808 C C . THR A 1 100 ? -0.751 11.915 8.701 1.00 89.44 100 THR A C 1
ATOM 810 O O . THR A 1 100 ? 0.356 12.440 8.687 1.00 89.44 100 THR A O 1
ATOM 813 N N . ASN A 1 101 ? -0.964 10.663 8.274 1.00 86.94 101 ASN A N 1
ATOM 814 C CA . ASN A 1 101 ? 0.086 9.712 7.889 1.00 86.94 101 ASN A CA 1
ATOM 815 C C . ASN A 1 101 ? 1.198 9.540 8.953 1.00 86.94 101 ASN A C 1
ATOM 817 O O . ASN A 1 101 ? 2.268 9.012 8.663 1.00 86.94 101 ASN A O 1
ATOM 821 N N . ASP A 1 102 ? 0.939 9.927 10.208 1.00 83.00 102 ASP A N 1
ATOM 822 C CA . ASP A 1 102 ? 1.913 9.872 11.301 1.00 83.00 102 ASP A CA 1
ATOM 823 C C . ASP A 1 102 ? 1.735 8.589 12.113 1.00 83.00 102 ASP A C 1
ATOM 825 O O . ASP A 1 102 ? 1.190 8.539 13.220 1.00 83.00 102 ASP A O 1
ATOM 829 N N . ILE A 1 103 ? 2.208 7.507 11.510 1.00 77.44 103 ILE A N 1
ATOM 830 C CA . ILE A 1 103 ? 2.125 6.151 12.051 1.00 77.44 103 ILE A CA 1
ATOM 831 C C . ILE A 1 103 ? 3.076 5.916 13.233 1.00 77.44 103 ILE A C 1
ATOM 833 O O . ILE A 1 103 ? 2.953 4.903 13.928 1.00 77.44 103 ILE A O 1
ATOM 837 N N . HIS A 1 104 ? 4.024 6.825 13.480 1.00 76.50 104 HIS A N 1
ATOM 838 C CA . HIS A 1 104 ? 4.973 6.716 14.590 1.00 76.50 104 HIS A CA 1
ATOM 839 C C . HIS A 1 104 ? 4.316 7.029 15.935 1.00 76.50 104 HIS A C 1
ATOM 841 O O . HIS A 1 104 ? 4.737 6.493 16.960 1.00 76.50 104 HIS A O 1
ATOM 847 N N . GLN A 1 105 ? 3.239 7.816 15.927 1.00 71.75 105 GLN A N 1
ATOM 848 C CA . GLN A 1 105 ? 2.441 8.109 17.119 1.00 71.75 105 GLN A CA 1
ATOM 849 C C . GLN A 1 105 ? 1.513 6.955 17.536 1.00 71.75 105 GLN A C 1
ATOM 851 O O . GLN A 1 105 ? 0.904 7.005 18.607 1.00 71.75 105 GLN A O 1
ATOM 856 N N . LEU A 1 106 ? 1.397 5.894 16.728 1.00 76.81 106 LEU A N 1
ATOM 857 C CA . LEU A 1 106 ? 0.540 4.754 17.043 1.00 76.81 106 LEU A CA 1
ATOM 858 C C . LEU A 1 106 ? 1.097 3.931 18.209 1.00 76.81 106 LEU A C 1
ATOM 860 O O . LEU A 1 106 ? 2.228 3.437 18.181 1.00 76.81 106 LEU A O 1
ATOM 864 N N . ASN A 1 107 ? 0.245 3.641 19.195 1.00 79.38 107 ASN A N 1
ATOM 865 C CA . ASN A 1 107 ? 0.557 2.657 20.226 1.00 79.38 107 ASN A CA 1
ATOM 866 C C . ASN A 1 107 ? 0.434 1.226 19.664 1.00 79.38 107 ASN A C 1
ATOM 868 O O . ASN A 1 107 ? -0.561 0.523 19.874 1.00 79.38 107 ASN A O 1
ATOM 872 N N . LYS A 1 108 ? 1.474 0.787 18.941 1.00 81.00 108 LYS A N 1
ATOM 873 C CA . LYS A 1 108 ? 1.529 -0.515 18.250 1.00 81.00 108 LYS A CA 1
ATOM 874 C C . LYS A 1 108 ? 1.235 -1.697 19.182 1.00 81.00 108 LYS A C 1
ATOM 876 O O . LYS A 1 108 ? 0.604 -2.665 18.763 1.00 81.00 108 LYS A O 1
ATOM 881 N N . ARG A 1 109 ? 1.640 -1.621 20.458 1.00 82.62 109 ARG A N 1
ATOM 882 C CA . ARG A 1 109 ? 1.400 -2.677 21.459 1.00 82.62 109 ARG A CA 1
ATOM 883 C C . ARG A 1 109 ? -0.087 -2.846 21.765 1.00 82.62 109 ARG A C 1
ATOM 885 O O . ARG A 1 109 ? -0.563 -3.979 21.801 1.00 82.62 109 ARG A O 1
ATOM 892 N N . LEU A 1 110 ? -0.810 -1.746 21.971 1.00 79.69 110 LEU A N 1
ATOM 893 C CA . LEU A 1 110 ? -2.247 -1.786 22.255 1.00 79.69 110 LEU A CA 1
ATOM 894 C C . LEU A 1 110 ? -3.047 -2.274 21.042 1.00 79.69 110 LEU A C 1
ATOM 896 O O . LEU A 1 110 ? -3.922 -3.127 21.190 1.00 79.69 110 LEU A O 1
ATOM 900 N N . ILE A 1 111 ? -2.696 -1.810 19.839 1.00 83.69 111 ILE A N 1
ATOM 901 C CA . ILE A 1 111 ? -3.320 -2.275 18.590 1.00 83.69 111 ILE A CA 1
ATOM 902 C C . ILE A 1 111 ? -3.081 -3.776 18.399 1.00 83.69 111 ILE A C 1
ATOM 904 O O . ILE A 1 111 ? -4.017 -4.517 18.105 1.00 83.69 111 ILE A O 1
ATOM 908 N N . HIS A 1 112 ? -1.858 -4.256 18.643 1.00 84.25 112 HIS A N 1
ATOM 909 C CA . HIS A 1 112 ? -1.538 -5.679 18.560 1.00 84.25 112 HIS A CA 1
ATOM 910 C C . HIS A 1 112 ? -2.323 -6.517 19.583 1.00 84.25 112 HIS A C 1
ATOM 912 O O . HIS A 1 112 ? -2.843 -7.579 19.246 1.00 84.25 112 HIS A O 1
ATOM 918 N N . GLN A 1 113 ? -2.474 -6.044 20.823 1.00 82.19 113 GLN A N 1
ATOM 919 C CA . GLN A 1 113 ? -3.290 -6.732 21.830 1.00 82.19 113 GLN A CA 1
ATOM 920 C C . GLN A 1 113 ? -4.769 -6.809 21.419 1.00 82.19 113 GLN A C 1
ATOM 922 O O . GLN A 1 113 ? -5.378 -7.873 21.544 1.00 82.19 113 GLN A O 1
ATOM 927 N N . ALA A 1 114 ? -5.326 -5.729 20.865 1.00 79.88 114 ALA A N 1
ATOM 928 C CA . ALA A 1 114 ? -6.685 -5.719 20.325 1.00 79.88 114 ALA A CA 1
ATOM 929 C C . ALA A 1 114 ? -6.845 -6.618 19.084 1.00 79.88 114 ALA A C 1
ATOM 931 O O . ALA A 1 114 ? -7.863 -7.287 18.898 1.00 79.88 114 ALA A O 1
ATOM 932 N N . TYR A 1 115 ? -5.831 -6.682 18.222 1.00 84.25 115 TYR A N 1
ATOM 933 C CA . TYR A 1 115 ? -5.805 -7.625 17.107 1.00 84.25 115 TYR A CA 1
ATOM 934 C C . TYR A 1 115 ? -5.862 -9.072 17.614 1.00 84.25 115 TYR A C 1
ATOM 936 O O . TYR A 1 115 ? -6.708 -9.861 17.187 1.00 84.25 115 TYR A O 1
ATOM 944 N N . LEU A 1 116 ? -4.993 -9.422 18.568 1.00 83.31 116 LEU A N 1
ATOM 945 C CA . LEU A 1 116 ? -4.930 -10.767 19.136 1.00 83.31 116 LEU A CA 1
ATOM 946 C C . LEU A 1 116 ? -6.231 -11.182 19.833 1.00 83.31 116 LEU A C 1
ATOM 948 O O . LEU A 1 116 ? -6.575 -12.367 19.789 1.00 83.31 116 LEU A O 1
ATOM 952 N N . SER A 1 117 ? -6.947 -10.241 20.456 1.00 77.31 117 SER A N 1
ATOM 953 C CA . SER A 1 117 ? -8.227 -10.518 21.116 1.00 77.31 117 SER A CA 1
ATOM 954 C C . SER A 1 117 ? -9.378 -10.713 20.124 1.00 77.31 117 SER A C 1
ATOM 956 O O . SER A 1 117 ? -10.275 -11.514 20.379 1.00 77.31 117 SER A O 1
ATOM 958 N N . THR A 1 118 ? -9.337 -10.052 18.965 1.00 77.75 118 THR A N 1
ATOM 959 C CA . THR A 1 118 ? -10.418 -10.103 17.964 1.00 77.75 118 THR A CA 1
ATOM 960 C C . THR A 1 118 ? -10.238 -11.206 16.917 1.00 77.75 118 THR A C 1
ATOM 962 O O . THR A 1 118 ? -11.232 -11.747 16.430 1.00 77.75 118 THR A O 1
ATOM 965 N N . ARG A 1 119 ? -8.994 -11.616 16.610 1.00 78.19 119 ARG A N 1
ATOM 966 C CA . ARG A 1 119 ? -8.673 -12.539 15.495 1.00 78.19 119 ARG A CA 1
ATOM 967 C C . ARG A 1 119 ? -9.301 -13.929 15.575 1.00 78.19 119 ARG A C 1
ATOM 969 O O . ARG A 1 119 ? -9.376 -14.618 14.565 1.00 78.19 119 ARG A O 1
ATOM 976 N N . LYS A 1 120 ? -9.711 -14.372 16.767 1.00 72.62 120 LYS A N 1
ATOM 977 C CA . LYS A 1 120 ? -10.290 -15.709 16.981 1.00 72.62 120 LYS A CA 1
ATOM 978 C C . LYS A 1 120 ? -11.787 -15.783 16.667 1.00 72.62 120 LYS A C 1
ATOM 980 O O . LYS A 1 120 ? -12.344 -16.875 16.691 1.00 72.62 120 LYS A O 1
ATOM 985 N N . SER A 1 121 ? -12.445 -14.656 16.389 1.00 66.88 121 SER A N 1
ATOM 986 C CA . SER A 1 121 ? -13.888 -14.628 16.154 1.00 66.88 121 SER A CA 1
ATOM 987 C C . SER A 1 121 ? -14.227 -14.546 14.652 1.00 66.88 121 SER A C 1
ATOM 989 O O . SER A 1 121 ? -13.798 -13.601 13.986 1.00 66.88 121 SER A O 1
ATOM 991 N N . PRO A 1 122 ? -15.026 -15.478 14.088 1.00 59.03 122 PRO A N 1
ATOM 992 C CA . PRO A 1 122 ? -15.298 -15.552 12.644 1.00 59.03 122 PRO A CA 1
ATOM 993 C C . PRO A 1 122 ? -15.943 -14.287 12.051 1.00 59.03 122 PRO A C 1
ATOM 995 O O . PRO A 1 122 ? -15.582 -13.855 10.955 1.00 59.03 122 PRO A O 1
ATOM 998 N N . ARG A 1 123 ? -16.861 -13.647 12.796 1.00 56.12 123 ARG A N 1
ATOM 999 C CA . ARG A 1 123 ? -17.521 -12.385 12.398 1.00 56.12 123 ARG A CA 1
ATOM 1000 C C . ARG A 1 123 ? -16.590 -11.164 12.464 1.00 56.12 123 ARG A C 1
ATOM 1002 O O . ARG A 1 123 ? -16.907 -10.141 11.870 1.00 56.12 123 ARG A O 1
ATOM 1009 N N . PHE A 1 124 ? -15.442 -11.275 13.135 1.00 65.25 124 PHE A N 1
ATOM 1010 C CA . PHE A 1 124 ? -14.475 -10.188 13.327 1.00 65.25 124 PHE A CA 1
ATOM 1011 C C . PHE A 1 124 ? -13.266 -10.279 12.397 1.00 65.25 124 PHE A C 1
ATOM 1013 O O . PHE A 1 124 ? -12.373 -9.445 12.493 1.00 65.25 124 PHE A O 1
ATOM 1020 N N . SER A 1 125 ? -13.237 -11.231 11.460 1.00 73.50 125 SER A N 1
ATOM 1021 C CA . SER A 1 125 ? -12.115 -11.394 10.524 1.00 73.50 125 SER A CA 1
ATOM 1022 C C . SER A 1 125 ? -11.733 -10.092 9.804 1.00 73.50 125 SER A C 1
ATOM 1024 O O . SER A 1 125 ? -10.550 -9.840 9.600 1.00 73.50 125 SER A O 1
ATOM 1026 N N . LYS A 1 126 ? -12.702 -9.221 9.492 1.00 78.69 126 LYS A N 1
ATOM 1027 C CA . LYS A 1 126 ? -12.459 -7.898 8.891 1.00 78.69 126 LYS A CA 1
ATOM 1028 C C . LYS A 1 126 ? -11.848 -6.897 9.870 1.00 78.69 126 LYS A C 1
ATOM 1030 O O . LYS A 1 126 ? -10.852 -6.266 9.543 1.00 78.69 126 LYS A O 1
ATOM 1035 N N . SER A 1 127 ? -12.398 -6.784 11.079 1.00 81.56 127 SER A N 1
ATOM 1036 C CA . SER A 1 127 ? -11.841 -5.933 12.138 1.00 81.56 127 SER A CA 1
ATOM 1037 C C . SER A 1 127 ? -10.422 -6.371 12.494 1.00 81.56 127 SER A C 1
ATOM 1039 O O . SER A 1 127 ? -9.547 -5.537 12.678 1.00 81.56 127 SER A O 1
ATOM 1041 N N . SER A 1 128 ? -10.160 -7.676 12.523 1.00 85.00 128 SER A N 1
ATOM 1042 C CA . SER A 1 128 ? -8.826 -8.219 12.760 1.00 85.00 128 SER A CA 1
ATOM 1043 C C . SER A 1 128 ? -7.881 -7.962 11.592 1.00 85.00 128 SER A C 1
ATOM 1045 O O . SER A 1 128 ? -6.742 -7.584 11.831 1.00 85.00 128 SER A O 1
ATOM 1047 N N . ARG A 1 129 ? -8.336 -8.090 10.341 1.00 85.75 129 ARG A N 1
ATOM 1048 C CA . ARG A 1 129 ? -7.564 -7.658 9.165 1.00 85.75 129 ARG A CA 1
ATOM 1049 C C . ARG A 1 129 ? -7.204 -6.177 9.265 1.00 85.75 129 ARG A C 1
ATOM 1051 O O . ARG A 1 129 ? -6.045 -5.825 9.105 1.00 85.75 129 ARG A O 1
ATOM 1058 N N . LEU A 1 130 ? -8.154 -5.326 9.628 1.00 87.00 130 LEU A N 1
ATOM 1059 C CA . LEU A 1 130 ? -7.875 -3.906 9.780 1.00 87.00 130 LEU A CA 1
ATOM 1060 C C . LEU A 1 130 ? -6.913 -3.601 10.936 1.00 87.00 130 LEU A C 1
ATOM 1062 O O . LEU A 1 130 ? -5.987 -2.817 10.779 1.00 87.00 130 LEU A O 1
ATOM 1066 N N . LEU A 1 131 ? -7.092 -4.227 12.101 1.00 87.25 131 LEU A N 1
ATOM 1067 C CA . LEU A 1 131 ? -6.157 -4.058 13.221 1.00 87.25 131 LEU A CA 1
ATOM 1068 C C . LEU A 1 131 ? -4.756 -4.548 12.852 1.00 87.25 131 LEU A C 1
ATOM 1070 O O . LEU A 1 131 ? -3.771 -3.929 13.248 1.00 87.25 131 LEU A O 1
ATOM 1074 N N . TYR A 1 132 ? -4.672 -5.634 12.080 1.00 87.38 132 TYR A N 1
ATOM 1075 C CA . TYR A 1 132 ? -3.413 -6.118 11.537 1.00 87.38 132 TYR A CA 1
ATOM 1076 C C . TYR A 1 132 ? -2.803 -5.110 10.565 1.00 87.38 132 TYR A C 1
ATOM 1078 O O . TYR A 1 132 ? -1.628 -4.807 10.726 1.00 87.38 132 TYR A O 1
ATOM 1086 N N . SER A 1 133 ? -3.587 -4.539 9.640 1.00 87.50 133 SER A N 1
ATOM 1087 C CA . SER A 1 133 ? -3.079 -3.541 8.696 1.00 87.50 133 SER A CA 1
ATOM 1088 C C . SER A 1 133 ? -2.529 -2.328 9.430 1.00 87.50 133 SER A C 1
ATOM 1090 O O . SER A 1 133 ? -1.371 -2.001 9.232 1.00 87.50 133 SER A O 1
ATOM 1092 N N . ILE A 1 134 ? -3.291 -1.734 10.356 1.00 87.44 134 ILE A N 1
ATOM 1093 C CA . ILE A 1 134 ? -2.853 -0.586 11.167 1.00 87.44 134 ILE A CA 1
ATOM 1094 C C . ILE A 1 134 ? -1.541 -0.898 11.898 1.00 87.44 134 ILE A C 1
ATOM 1096 O O . ILE A 1 134 ? -0.617 -0.086 11.900 1.00 87.44 134 ILE A O 1
ATOM 1100 N N . TYR A 1 135 ? -1.452 -2.077 12.521 1.00 86.25 135 TYR A N 1
ATOM 1101 C CA . TYR A 1 135 ? -0.246 -2.522 13.216 1.00 86.25 135 TYR A CA 1
ATOM 1102 C C . TYR A 1 135 ? 0.958 -2.639 12.272 1.00 86.25 135 TYR A C 1
ATOM 1104 O O . TYR A 1 135 ? 2.069 -2.250 12.643 1.00 86.25 135 TYR A O 1
ATOM 1112 N N . SER A 1 136 ? 0.744 -3.169 11.068 1.00 85.25 136 SER A N 1
ATOM 1113 C CA . SER A 1 136 ? 1.813 -3.440 10.120 1.00 85.25 136 SER A CA 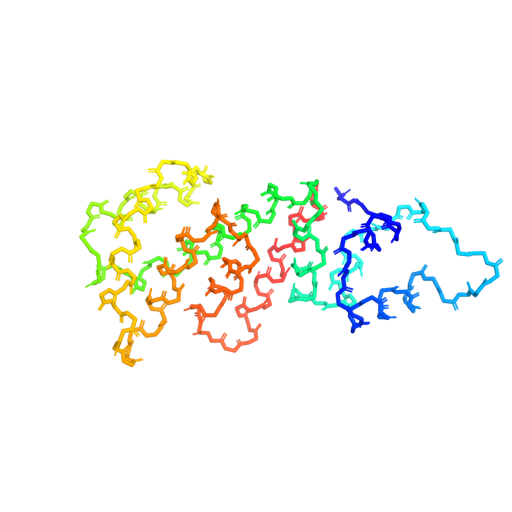1
ATOM 1114 C C . SER A 1 136 ? 2.232 -2.232 9.285 1.00 85.25 136 SER A C 1
ATOM 1116 O O . SER A 1 136 ? 3.285 -2.345 8.674 1.00 85.25 136 SER A O 1
ATOM 1118 N N . ILE A 1 137 ? 1.510 -1.092 9.247 1.00 83.12 137 ILE A N 1
ATOM 1119 C CA . ILE A 1 137 ? 1.842 0.016 8.306 1.00 83.12 137 ILE A CA 1
ATOM 1120 C C . ILE A 1 137 ? 3.315 0.433 8.423 1.00 83.12 137 ILE A C 1
ATOM 1122 O O . ILE A 1 137 ? 3.973 0.642 7.416 1.00 83.12 137 ILE A O 1
ATOM 1126 N N . GLY A 1 138 ? 3.859 0.474 9.642 1.00 72.38 138 GLY A N 1
ATOM 1127 C CA . GLY A 1 138 ? 5.268 0.810 9.884 1.00 72.38 138 GLY A CA 1
ATOM 1128 C C . GLY A 1 138 ? 6.210 -0.381 10.085 1.00 72.38 138 GLY A C 1
ATOM 1129 O O . GLY A 1 138 ? 7.276 -0.186 10.659 1.00 72.38 138 GLY A O 1
ATOM 1130 N N . LEU A 1 139 ? 5.790 -1.607 9.770 1.00 77.44 139 LEU A N 1
ATOM 1131 C CA . LEU A 1 139 ? 6.613 -2.827 9.844 1.00 77.44 139 LEU A CA 1
ATOM 1132 C C . LEU A 1 139 ? 6.706 -3.525 8.482 1.00 77.44 139 LEU A C 1
ATOM 1134 O O . LEU A 1 139 ? 7.753 -4.060 8.143 1.00 77.44 139 LEU A O 1
ATOM 1138 N N . ASP A 1 140 ? 5.605 -3.530 7.735 1.00 81.56 140 ASP A N 1
ATOM 1139 C CA . ASP A 1 140 ? 5.455 -4.121 6.412 1.00 81.56 140 ASP A CA 1
ATOM 1140 C C . ASP A 1 140 ? 4.303 -3.408 5.682 1.00 81.56 140 ASP A C 1
ATOM 1142 O O . ASP A 1 140 ? 3.117 -3.729 5.852 1.00 81.56 140 ASP A O 1
ATOM 1146 N N . THR A 1 141 ? 4.639 -2.409 4.865 1.00 82.38 141 THR A N 1
ATOM 1147 C CA . THR A 1 141 ? 3.656 -1.620 4.111 1.00 82.38 141 THR A CA 1
ATOM 1148 C C . THR A 1 141 ? 2.847 -2.496 3.138 1.00 82.38 141 THR A C 1
ATOM 1150 O O . THR A 1 141 ? 1.684 -2.202 2.882 1.00 82.38 141 THR A O 1
ATOM 1153 N N . ALA A 1 142 ? 3.364 -3.634 2.657 1.00 80.69 142 ALA A N 1
ATOM 1154 C CA . ALA A 1 142 ? 2.711 -4.442 1.620 1.00 80.69 142 ALA A CA 1
ATOM 1155 C C . ALA A 1 142 ? 1.666 -5.336 2.253 1.00 80.69 142 ALA A C 1
ATOM 1157 O O . ALA A 1 142 ? 0.534 -5.407 1.767 1.00 80.69 142 ALA A O 1
ATOM 1158 N N . ALA A 1 143 ? 2.019 -5.978 3.369 1.00 82.56 143 ALA A N 1
ATOM 1159 C CA . ALA A 1 143 ? 1.045 -6.663 4.202 1.00 82.56 143 ALA A CA 1
ATOM 1160 C C . ALA A 1 143 ? -0.056 -5.693 4.644 1.00 82.56 143 ALA A C 1
ATOM 1162 O O . ALA A 1 143 ? -1.231 -6.064 4.643 1.00 82.56 143 ALA A O 1
ATOM 1163 N N . SER A 1 144 ? 0.300 -4.442 4.938 1.00 85.50 144 SER A N 1
ATOM 1164 C CA . SER A 1 144 ? -0.647 -3.410 5.366 1.00 85.50 144 SER A CA 1
ATOM 1165 C C . SER A 1 144 ? -1.624 -3.021 4.281 1.00 85.50 144 SER A C 1
ATOM 1167 O O . SER A 1 144 ? -2.824 -3.117 4.515 1.00 85.50 144 SER A O 1
ATOM 1169 N N . ILE A 1 145 ? -1.138 -2.649 3.095 1.00 84.25 145 ILE A N 1
ATOM 1170 C CA . ILE A 1 145 ? -1.999 -2.292 1.966 1.00 84.25 145 ILE A CA 1
ATOM 1171 C C . ILE A 1 145 ? -2.907 -3.470 1.638 1.00 84.25 145 ILE A C 1
ATOM 1173 O O . ILE A 1 145 ? -4.122 -3.325 1.649 1.00 84.25 145 ILE A O 1
ATOM 1177 N N . LYS A 1 146 ? -2.338 -4.669 1.467 1.00 81.81 146 LYS A N 1
ATOM 1178 C CA . LYS A 1 146 ? -3.102 -5.873 1.131 1.00 81.81 146 LYS A CA 1
ATOM 1179 C C . LYS A 1 146 ? -4.175 -6.184 2.174 1.00 81.81 146 LYS A C 1
ATOM 1181 O O . LYS A 1 146 ? -5.303 -6.538 1.837 1.00 81.81 146 LYS A O 1
ATOM 1186 N N . THR A 1 147 ? -3.841 -6.060 3.455 1.00 83.00 147 THR A N 1
ATOM 1187 C CA . THR A 1 147 ? -4.791 -6.372 4.523 1.00 83.00 147 THR A CA 1
ATOM 1188 C C . THR A 1 147 ? -5.840 -5.273 4.692 1.00 83.00 147 THR A C 1
ATOM 1190 O O . THR A 1 147 ? -7.007 -5.596 4.917 1.00 83.00 147 THR A O 1
ATOM 1193 N N . ALA A 1 148 ? -5.470 -4.002 4.520 1.00 82.19 148 ALA A N 1
ATOM 1194 C CA . ALA A 1 148 ? -6.408 -2.885 4.486 1.00 82.19 148 ALA A CA 1
ATOM 1195 C C . ALA A 1 148 ? -7.387 -3.038 3.311 1.00 82.19 148 ALA A C 1
ATOM 1197 O O . ALA A 1 148 ? -8.597 -2.936 3.514 1.00 82.19 148 ALA A O 1
ATOM 1198 N N . SER A 1 149 ? -6.888 -3.410 2.127 1.00 77.75 149 SER A N 1
ATOM 1199 C CA . SER A 1 149 ? -7.702 -3.758 0.959 1.00 77.75 149 SER A CA 1
ATOM 1200 C C . SER A 1 149 ? -8.675 -4.898 1.266 1.00 77.75 149 SER A C 1
ATOM 1202 O O . SER A 1 149 ? -9.870 -4.785 1.004 1.00 77.75 149 SER A O 1
ATOM 1204 N N . TYR A 1 150 ? -8.215 -5.975 1.909 1.00 78.12 150 TYR A N 1
ATOM 1205 C CA . TYR A 1 150 ? -9.080 -7.099 2.289 1.00 78.12 150 TYR A CA 1
ATOM 1206 C C . TYR A 1 150 ? -10.044 -6.821 3.446 1.00 78.12 150 TYR A C 1
ATOM 1208 O O . TYR A 1 150 ? -11.003 -7.580 3.626 1.00 78.12 150 TYR A O 1
ATOM 1216 N N . ALA A 1 151 ? -9.789 -5.806 4.271 1.00 79.38 151 ALA A N 1
ATOM 1217 C CA . ALA A 1 151 ? -10.724 -5.374 5.303 1.00 79.38 151 ALA A CA 1
ATOM 1218 C C . ALA A 1 151 ? -11.930 -4.633 4.698 1.00 79.38 151 ALA A C 1
ATOM 1220 O O . ALA A 1 151 ? -13.004 -4.668 5.296 1.00 79.38 151 ALA A O 1
ATOM 1221 N N . ALA A 1 152 ? -11.770 -4.047 3.505 1.00 71.38 152 ALA A N 1
ATOM 1222 C CA . ALA A 1 152 ? -12.731 -3.133 2.892 1.00 71.38 152 ALA A CA 1
ATOM 1223 C C . ALA A 1 152 ? -14.039 -3.757 2.379 1.00 71.38 152 ALA A C 1
ATOM 1225 O O . ALA A 1 152 ? -15.080 -3.118 2.416 1.00 71.38 152 ALA A O 1
ATOM 1226 N N . ASN A 1 153 ? -14.022 -5.030 1.992 1.00 61.34 153 ASN A N 1
ATOM 1227 C CA . ASN A 1 153 ? -15.185 -5.864 1.669 1.00 61.34 153 ASN A CA 1
ATOM 1228 C C . ASN A 1 153 ? -16.352 -5.208 0.887 1.00 61.34 153 ASN A C 1
ATOM 1230 O O . ASN A 1 153 ? -17.440 -5.064 1.438 1.00 61.34 153 ASN A O 1
ATOM 1234 N N . ASP A 1 154 ? -16.169 -4.994 -0.415 1.00 52.00 154 ASP A N 1
ATOM 1235 C CA . ASP A 1 154 ? -16.999 -5.610 -1.463 1.00 52.00 154 ASP A CA 1
ATOM 1236 C C . ASP A 1 154 ? -16.280 -5.550 -2.825 1.00 52.00 154 ASP A C 1
ATOM 1238 O O . ASP A 1 154 ? -15.396 -4.724 -3.043 1.00 52.00 154 ASP A O 1
ATOM 1242 N N . GLN A 1 155 ? -16.643 -6.504 -3.689 1.00 60.34 155 GLN A N 1
ATOM 1243 C CA . GLN A 1 155 ? -16.242 -6.739 -5.085 1.00 60.34 155 GLN A CA 1
ATOM 1244 C C . GLN A 1 155 ? -15.700 -5.521 -5.841 1.00 60.34 155 GLN A C 1
ATOM 1246 O O . GLN A 1 155 ? -16.345 -4.483 -5.789 1.00 60.34 155 GLN A O 1
ATOM 1251 N N . THR A 1 156 ? -14.631 -5.710 -6.634 1.00 62.53 156 THR A N 1
ATOM 1252 C CA . THR A 1 156 ? -14.107 -4.906 -7.775 1.00 62.53 156 THR A CA 1
ATOM 1253 C C . THR A 1 156 ? -14.136 -3.378 -7.696 1.00 62.53 156 THR A C 1
ATOM 1255 O O . THR A 1 156 ? -13.130 -2.760 -7.997 1.00 62.53 156 THR A O 1
ATOM 1258 N N . LYS A 1 157 ? -15.248 -2.744 -7.331 1.00 74.75 157 LYS A N 1
ATOM 1259 C CA . LYS A 1 157 ? -15.411 -1.307 -7.134 1.00 74.75 157 LYS A CA 1
ATOM 1260 C C . LYS A 1 157 ? -14.431 -0.747 -6.108 1.00 74.75 157 LYS A C 1
ATOM 1262 O O . LYS A 1 157 ? -13.798 0.259 -6.382 1.00 74.75 157 LYS A O 1
ATOM 1267 N N . GLU A 1 158 ? -14.266 -1.399 -4.962 1.00 78.44 158 GLU A N 1
ATOM 1268 C CA . GLU A 1 158 ? -13.356 -0.902 -3.926 1.00 78.44 158 GLU A CA 1
ATOM 1269 C C . GLU A 1 158 ? -11.884 -1.065 -4.342 1.00 78.44 158 GLU A C 1
ATOM 1271 O O . GLU A 1 158 ? -11.068 -0.168 -4.140 1.00 78.44 158 GLU A O 1
ATOM 1276 N N . GLU A 1 159 ? -11.553 -2.184 -4.995 1.00 78.38 159 GLU A N 1
ATOM 1277 C CA . GLU A 1 159 ? -10.241 -2.404 -5.620 1.00 78.38 159 GLU A CA 1
ATOM 1278 C C . GLU A 1 159 ? -9.989 -1.413 -6.764 1.00 78.38 159 GLU A C 1
ATOM 1280 O O . GLU A 1 159 ? -8.868 -0.944 -6.934 1.00 78.38 159 GLU A O 1
ATOM 1285 N N . LEU A 1 160 ? -11.025 -1.052 -7.525 1.00 84.75 160 LEU A N 1
ATOM 1286 C CA . LEU A 1 160 ? -10.972 -0.049 -8.584 1.00 84.75 160 LEU A CA 1
ATOM 1287 C C . LEU A 1 160 ? -10.788 1.355 -8.010 1.00 84.75 160 LEU A C 1
ATOM 1289 O O . LEU A 1 160 ? -10.040 2.137 -8.581 1.00 84.75 160 LEU A O 1
ATOM 1293 N N . GLU A 1 161 ? -11.419 1.683 -6.885 1.00 88.19 161 GLU A N 1
ATOM 1294 C CA . GLU A 1 161 ? -11.207 2.953 -6.188 1.00 88.19 161 GLU A CA 1
ATOM 1295 C C . GLU A 1 161 ? -9.797 3.030 -5.598 1.00 88.19 161 GLU A C 1
ATOM 1297 O O . GLU A 1 161 ? -9.152 4.067 -5.684 1.00 88.19 161 GLU A O 1
ATOM 1302 N N . GLN A 1 162 ? -9.284 1.925 -5.059 1.00 87.44 162 GLN A N 1
ATOM 1303 C CA . GLN A 1 162 ? -7.893 1.800 -4.621 1.00 87.44 162 GLN A CA 1
ATOM 1304 C C . GLN A 1 162 ? -6.916 1.948 -5.793 1.00 87.44 162 GLN A C 1
ATOM 1306 O O . GLN A 1 162 ? -5.965 2.719 -5.709 1.00 87.44 162 GLN A O 1
ATOM 1311 N N . PHE A 1 163 ? -7.169 1.255 -6.903 1.00 88.81 163 PHE A N 1
ATOM 1312 C CA . PHE A 1 163 ? -6.377 1.364 -8.124 1.00 88.81 163 PHE A CA 1
ATOM 1313 C C . PHE A 1 163 ? -6.394 2.795 -8.663 1.00 88.81 163 PHE A C 1
ATOM 1315 O O . PHE A 1 163 ? -5.335 3.361 -8.903 1.00 88.81 163 PHE A O 1
ATOM 1322 N N . THR A 1 164 ? -7.578 3.399 -8.784 1.00 90.88 164 THR A N 1
ATOM 1323 C CA . THR A 1 164 ? -7.761 4.788 -9.229 1.00 90.88 164 THR A CA 1
ATOM 1324 C C . THR A 1 164 ? -7.026 5.746 -8.303 1.00 90.88 164 THR A C 1
ATOM 1326 O O . THR A 1 164 ? -6.276 6.591 -8.778 1.00 90.88 164 THR A O 1
ATOM 1329 N N . LYS A 1 165 ? -7.158 5.577 -6.981 1.00 91.81 165 LYS A N 1
ATOM 1330 C CA . LYS A 1 165 ? -6.489 6.447 -6.017 1.00 91.81 165 LYS A CA 1
ATOM 1331 C C . LYS A 1 165 ? -4.970 6.348 -6.116 1.00 91.81 165 LYS A C 1
ATOM 1333 O O . LYS A 1 165 ? -4.293 7.371 -6.092 1.00 91.81 165 LYS A O 1
ATOM 1338 N N . LEU A 1 166 ? -4.431 5.136 -6.248 1.00 90.62 166 LEU A N 1
ATOM 1339 C CA . LEU A 1 166 ? -2.998 4.942 -6.454 1.00 90.62 166 LEU A CA 1
ATOM 1340 C C . LEU A 1 166 ? -2.545 5.553 -7.786 1.00 90.62 166 LEU A C 1
ATOM 1342 O O . LEU A 1 166 ? -1.518 6.223 -7.844 1.00 90.62 166 LEU A O 1
ATOM 1346 N N . TYR A 1 167 ? -3.326 5.358 -8.846 1.00 91.75 167 TYR A N 1
ATOM 1347 C CA . TYR A 1 167 ? -3.053 5.910 -10.167 1.00 91.75 167 TYR A CA 1
ATOM 1348 C C . TYR A 1 167 ? -3.013 7.447 -10.150 1.00 91.75 167 TYR A C 1
ATOM 1350 O O . TYR A 1 167 ? -2.097 8.037 -10.720 1.00 91.75 167 TYR A O 1
ATOM 1358 N N . GLU A 1 168 ? -3.957 8.101 -9.466 1.00 92.25 168 GLU A N 1
ATOM 1359 C CA . GLU A 1 168 ? -3.971 9.556 -9.256 1.00 92.25 168 GLU A CA 1
ATOM 1360 C C . GLU A 1 168 ? -2.697 10.040 -8.560 1.00 92.25 168 GLU A C 1
ATOM 1362 O O . GLU A 1 168 ? -2.067 10.986 -9.033 1.00 92.25 168 GLU A O 1
ATOM 1367 N N . ILE A 1 169 ? -2.282 9.371 -7.477 1.00 89.50 169 ILE A N 1
ATOM 1368 C CA . ILE A 1 169 ? -1.062 9.733 -6.738 1.00 89.50 169 ILE A CA 1
ATOM 1369 C C . ILE A 1 169 ? 0.172 9.610 -7.640 1.00 89.50 169 ILE A C 1
ATOM 1371 O O . ILE A 1 169 ? 1.015 10.500 -7.666 1.00 89.50 169 ILE A O 1
ATOM 1375 N N . LEU A 1 170 ? 0.263 8.536 -8.428 1.00 88.56 170 LEU A N 1
ATOM 1376 C CA . LEU A 1 170 ? 1.378 8.313 -9.353 1.00 88.56 170 LEU A CA 1
ATOM 1377 C C . LEU A 1 170 ? 1.399 9.298 -10.540 1.00 88.56 170 LEU A C 1
ATOM 1379 O O . LEU A 1 170 ? 2.466 9.547 -11.114 1.00 88.56 170 LEU A O 1
ATOM 1383 N N . SER A 1 171 ? 0.230 9.817 -10.925 1.00 86.88 171 SER A N 1
ATOM 1384 C CA . SER A 1 171 ? 0.048 10.739 -12.056 1.00 86.88 171 SER A CA 1
ATOM 1385 C C . SER A 1 171 ? 0.229 12.211 -11.683 1.00 86.88 171 SER A C 1
ATOM 1387 O O . SER A 1 171 ? 0.463 13.025 -12.577 1.00 86.88 171 SER A O 1
ATOM 1389 N N . SER A 1 172 ? 0.125 12.532 -10.391 1.00 79.81 172 SER A N 1
ATOM 1390 C CA . SER A 1 172 ? 0.376 13.865 -9.824 1.00 79.81 172 SER A CA 1
ATOM 1391 C C . SER A 1 172 ? 1.857 14.252 -9.930 1.00 79.81 172 SER A C 1
ATOM 1393 O O . SER A 1 172 ? 2.136 15.458 -10.073 1.00 79.81 172 SER A O 1
#

pLDDT: mean 84.21, std 8.41, range [52.0, 94.62]

Organism: NCBI:txid2711221

Sequence (172 aa):
MLTVTLDKIYASRPCNKYWRVIKAAFAPTKLNIDFEKPIPATAILDKIGLDGFIKVFIEIEEFTEMLSEFACWCSLRNIHLIKRCVPERIYNETAKALQTNDIHQLNKRLIHQAYLSTRKSPRFSKSSRLLYSIYSIGLDTAASIKTASYAANDQTKEELEQFTKLYEILSS

Foldseek 3Di:
DDWDFQVLLVVLVQPPVLNVQCCCVQVVDPPDRPRVDIDQLLVSCVRQPPLRSLRRCCSPPVCVLVLLLLLLVLLLLLLVLCCVQAPPVLSVQLNVCSVVSPLVSHPLVRLVVSLVVQCVDPVSVLVNLSSVLSSCSPP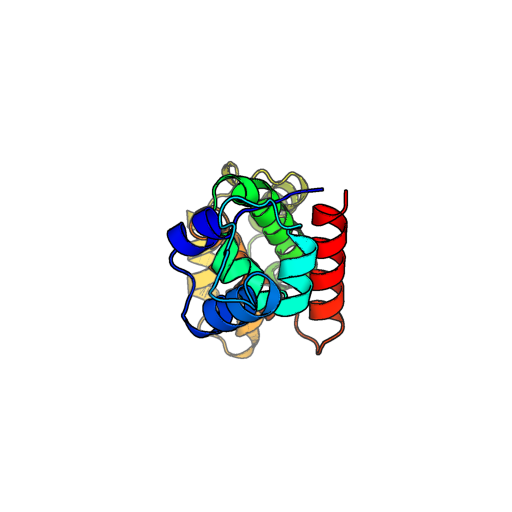GSSSNNVSSLVSNDDPDPSSVVSSVVSSVSSVD